Protein AF-A0A9P7EY03-F1 (afdb_monomer)

Secondary structure (DSSP, 8-state):
-HHHHHHHHTTSPP---HHHHHHHHHHHHHTS-HHHHHHHHHHHHHHHHHHHTT--HHHHHHHHHH-

pLDDT: mean 94.62, std 2.78, range [78.25, 97.25]

Nearest PDB structures (foldseek):
  8gl7-assembly1_A  TM=3.075E-01  e=7.494E+00  Escherichia coli

Structure (mmCIF, N/CA/C/O backbone):
data_AF-A0A9P7EY03-F1
#
_entry.id   AF-A0A9P7EY03-F1
#
loop_
_atom_site.group_PDB
_atom_site.id
_atom_site.type_symbol
_atom_site.label_atom_id
_atom_site.label_alt_id
_atom_site.label_comp_id
_atom_site.label_asym_id
_atom_site.label_entity_id
_atom_site.label_seq_id
_atom_site.pdbx_PDB_ins_code
_atom_site.Cartn_x
_atom_site.Cartn_y
_atom_site.Cartn_z
_atom_site.occupancy
_atom_site.B_iso_or_equiv
_atom_site.auth_seq_id
_atom_site.auth_comp_id
_atom_site.auth_asym_id
_atom_site.auth_atom_id
_atom_site.pdbx_PDB_model_num
ATOM 1 N N . CYS A 1 1 ? -0.923 -1.386 -1.434 1.00 87.50 1 CYS A N 1
ATOM 2 C CA . CYS A 1 1 ? -0.424 -2.190 -2.578 1.00 87.50 1 CYS A CA 1
ATOM 3 C C . CYS A 1 1 ? 0.613 -1.433 -3.385 1.00 87.50 1 CYS A C 1
ATOM 5 O O . CYS A 1 1 ? 1.735 -1.905 -3.478 1.00 87.50 1 CYS A O 1
ATOM 7 N N . TRP A 1 2 ? 0.289 -0.221 -3.843 1.00 90.00 2 TRP A N 1
ATOM 8 C CA . TRP A 1 2 ? 1.210 0.634 -4.597 1.00 90.00 2 TRP A CA 1
ATOM 9 C C . TRP A 1 2 ? 2.588 0.839 -3.946 1.00 90.00 2 TRP A C 1
ATOM 11 O O . TRP A 1 2 ? 3.603 0.739 -4.617 1.00 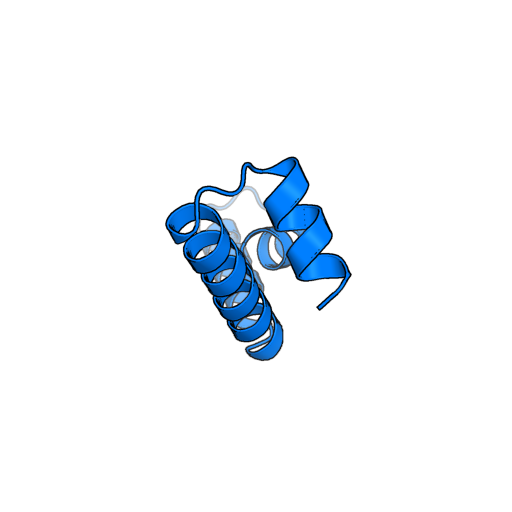90.00 2 TRP A O 1
ATOM 21 N N . GLY A 1 3 ? 2.654 1.056 -2.626 1.00 92.50 3 GLY A N 1
ATOM 22 C CA . GLY A 1 3 ? 3.939 1.198 -1.924 1.00 92.50 3 GLY A C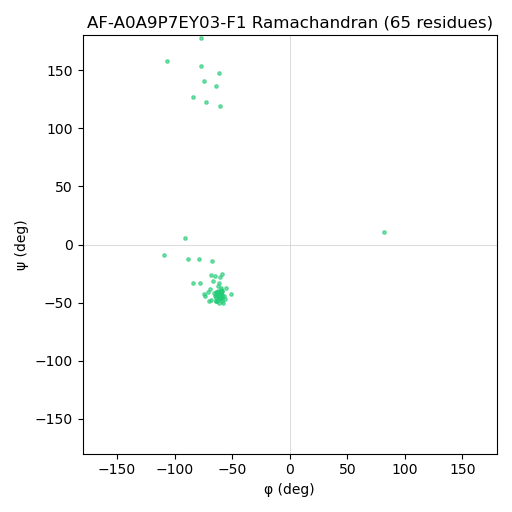A 1
ATOM 23 C C . GLY A 1 3 ? 4.845 -0.040 -2.001 1.00 92.50 3 GLY A C 1
ATOM 24 O O . GLY A 1 3 ? 6.059 0.107 -2.071 1.00 92.50 3 GLY A O 1
ATOM 25 N N . TYR A 1 4 ? 4.268 -1.246 -2.038 1.00 93.00 4 TYR A N 1
ATOM 26 C CA . TYR A 1 4 ? 5.029 -2.489 -2.202 1.00 93.00 4 TYR A CA 1
ATOM 27 C C . TYR A 1 4 ? 5.592 -2.593 -3.623 1.00 93.00 4 TYR A C 1
ATOM 29 O O . TYR A 1 4 ? 6.790 -2.789 -3.784 1.00 93.00 4 TYR A O 1
ATOM 37 N N . ALA A 1 5 ? 4.748 -2.362 -4.635 1.00 95.12 5 ALA A N 1
ATOM 38 C CA . ALA A 1 5 ? 5.170 -2.350 -6.036 1.00 95.12 5 ALA A CA 1
ATOM 39 C C . ALA A 1 5 ? 6.257 -1.295 -6.295 1.00 95.12 5 ALA A C 1
ATOM 41 O O . ALA A 1 5 ? 7.287 -1.609 -6.873 1.00 95.12 5 ALA A O 1
ATOM 42 N N . LYS A 1 6 ? 6.095 -0.069 -5.776 1.00 94.94 6 LYS A N 1
ATOM 43 C CA . LYS A 1 6 ? 7.116 0.986 -5.892 1.00 94.94 6 LYS A CA 1
ATOM 44 C C . LYS A 1 6 ? 8.449 0.602 -5.259 1.00 94.94 6 LYS A C 1
ATOM 46 O O . LYS A 1 6 ? 9.493 0.916 -5.815 1.00 94.94 6 LYS A O 1
ATOM 51 N N . ARG A 1 7 ? 8.425 -0.074 -4.104 1.00 95.44 7 ARG A N 1
ATOM 52 C CA . ARG A 1 7 ? 9.652 -0.572 -3.471 1.00 95.44 7 ARG A CA 1
ATOM 53 C C . ARG A 1 7 ? 10.369 -1.571 -4.380 1.00 95.44 7 ARG A C 1
ATOM 55 O O . ARG A 1 7 ? 11.579 -1.462 -4.508 1.00 95.44 7 ARG A O 1
ATOM 62 N N . LEU A 1 8 ? 9.641 -2.511 -4.987 1.00 95.75 8 LEU A N 1
ATOM 63 C CA . LEU A 1 8 ? 10.222 -3.485 -5.918 1.00 95.75 8 LEU A CA 1
ATOM 64 C C . LEU A 1 8 ? 10.754 -2.818 -7.185 1.00 95.75 8 LEU A C 1
ATOM 66 O O . LEU A 1 8 ? 11.860 -3.120 -7.615 1.00 95.75 8 LEU A O 1
ATOM 70 N N . TYR A 1 9 ? 10.013 -1.854 -7.723 1.00 96.06 9 TYR A N 1
ATOM 71 C CA . TYR A 1 9 ? 10.446 -1.073 -8.873 1.00 96.06 9 TYR A CA 1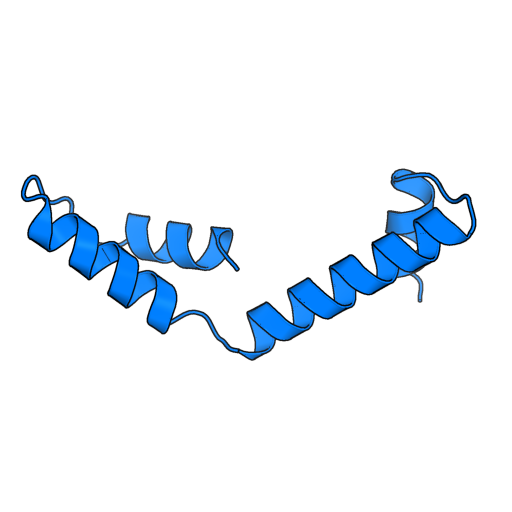
ATOM 72 C C . TYR A 1 9 ? 11.760 -0.326 -8.598 1.00 96.06 9 TYR A C 1
ATOM 74 O O . TYR A 1 9 ? 12.672 -0.377 -9.409 1.00 96.06 9 TYR A O 1
ATOM 82 N N . HIS A 1 10 ? 11.913 0.292 -7.421 1.00 95.31 10 HIS A N 1
ATOM 83 C CA . HIS A 1 10 ? 13.167 0.955 -7.028 1.00 95.31 10 HIS A CA 1
ATOM 84 C C . HIS A 1 10 ? 14.348 -0.000 -6.791 1.00 95.31 10 HIS A C 1
ATOM 86 O O . HIS A 1 10 ? 15.475 0.470 -6.669 1.00 95.31 10 HIS A O 1
ATOM 92 N N . MET A 1 11 ? 14.108 -1.309 -6.669 1.00 95.88 11 MET A N 1
ATOM 93 C CA . MET A 1 11 ? 15.170 -2.315 -6.555 1.00 95.88 11 MET A CA 1
ATOM 94 C C . MET A 1 11 ? 15.648 -2.826 -7.918 1.00 95.88 11 MET A C 1
ATOM 96 O O . MET A 1 11 ? 16.667 -3.507 -7.966 1.00 95.88 11 MET A O 1
ATOM 100 N N . LYS A 1 12 ? 14.917 -2.537 -9.002 1.00 93.44 12 LYS A N 1
ATOM 101 C CA . LYS A 1 12 ? 15.331 -2.865 -10.367 1.00 93.44 12 LYS A CA 1
ATOM 102 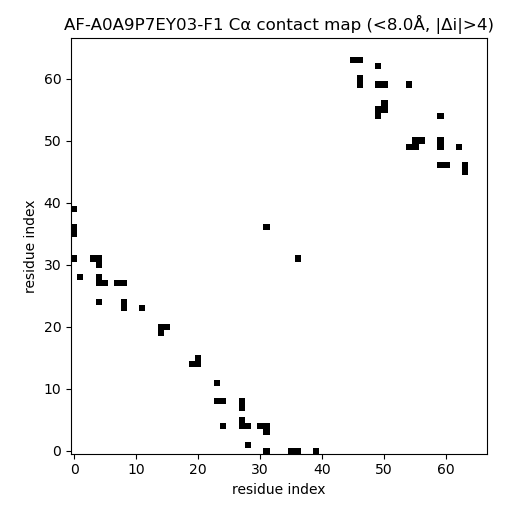C C . LYS A 1 12 ? 16.393 -1.873 -10.845 1.00 93.44 12 LYS A C 1
ATOM 104 O O . LYS A 1 12 ? 16.429 -0.723 -10.401 1.00 93.44 12 LYS A O 1
ATOM 109 N N . ASP A 1 13 ? 17.233 -2.321 -11.771 1.00 93.12 13 ASP A N 1
ATOM 110 C CA . ASP A 1 13 ? 18.243 -1.468 -12.388 1.00 93.12 13 ASP A CA 1
ATOM 111 C C . ASP A 1 13 ? 17.601 -0.302 -13.146 1.00 93.12 13 ASP A C 1
ATOM 113 O O . ASP A 1 13 ? 16.501 -0.395 -13.700 1.00 93.12 13 ASP A O 1
ATOM 117 N N . ARG A 1 14 ? 18.302 0.832 -13.162 1.00 90.88 14 ARG A N 1
ATOM 118 C CA . ARG A 1 14 ? 17.815 2.044 -13.814 1.00 90.88 14 ARG A CA 1
ATOM 119 C C . ARG A 1 14 ? 17.889 1.880 -15.332 1.00 90.88 14 ARG A C 1
ATOM 121 O O . ARG A 1 14 ? 18.977 1.704 -15.868 1.00 90.88 14 ARG A O 1
ATOM 128 N N . SER A 1 15 ? 16.752 2.021 -16.013 1.00 91.25 15 SER A N 1
ATOM 129 C CA . SER A 1 15 ? 16.696 2.136 -17.476 1.00 91.25 15 SER A CA 1
ATOM 130 C C . SER A 1 15 ? 16.380 3.571 -17.916 1.00 91.25 15 SER A C 1
ATOM 132 O O . SER A 1 15 ? 15.845 4.375 -17.148 1.00 91.25 15 SER A O 1
ATOM 134 N N . PHE A 1 16 ? 16.739 3.886 -19.158 1.00 89.88 16 PHE A N 1
ATOM 135 C CA . PHE A 1 16 ? 16.387 5.122 -19.864 1.00 89.88 16 PHE A CA 1
ATOM 136 C C . PHE A 1 16 ? 15.378 4.877 -20.996 1.00 89.88 16 PHE A C 1
ATOM 138 O O . PHE A 1 16 ? 14.868 5.833 -21.573 1.00 89.88 16 PHE A O 1
ATOM 145 N N . SER A 1 17 ? 15.095 3.609 -21.313 1.00 95.69 17 SER A N 1
ATOM 146 C CA . SER A 1 17 ? 14.102 3.207 -22.307 1.00 95.69 17 SER A CA 1
ATOM 147 C C . SER A 1 17 ? 12.719 3.168 -21.669 1.00 95.69 17 SER A C 1
ATOM 149 O O . SER A 1 17 ? 12.521 2.493 -20.661 1.00 95.69 17 SER A O 1
ATOM 151 N N . GLU A 1 18 ? 11.747 3.856 -22.264 1.00 95.06 18 GLU A N 1
ATOM 152 C CA . GLU A 1 18 ? 10.362 3.856 -21.779 1.00 95.06 18 GLU A CA 1
ATOM 1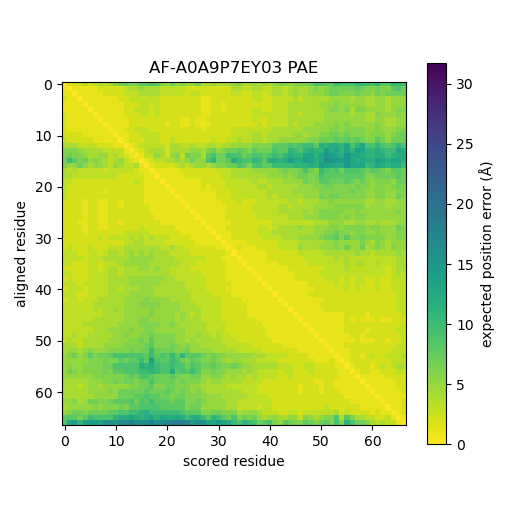53 C C . GLU A 1 18 ? 9.760 2.445 -21.740 1.00 95.06 18 GLU A C 1
ATOM 155 O O . GLU A 1 18 ? 9.126 2.084 -20.751 1.00 95.06 18 GLU A O 1
ATOM 160 N N . ALA A 1 19 ? 10.048 1.618 -22.750 1.00 95.88 19 ALA A N 1
ATOM 161 C CA . ALA A 1 19 ? 9.573 0.237 -22.814 1.00 95.88 19 ALA A CA 1
ATOM 162 C C . ALA A 1 19 ? 10.071 -0.604 -21.624 1.00 95.88 19 ALA A C 1
ATOM 164 O O . ALA A 1 19 ? 9.308 -1.363 -21.025 1.00 95.88 19 ALA A O 1
ATOM 165 N N . ASP A 1 20 ? 11.334 -0.427 -21.225 1.00 95.31 20 ASP A N 1
ATOM 166 C CA . ASP A 1 20 ? 11.887 -1.131 -20.066 1.00 95.31 20 ASP A CA 1
ATOM 167 C C . ASP A 1 20 ? 11.258 -0.627 -18.766 1.00 95.31 20 ASP A C 1
ATOM 169 O O . ASP A 1 20 ? 11.007 -1.409 -17.850 1.00 95.31 20 ASP A O 1
ATOM 173 N N . LEU A 1 21 ? 11.008 0.683 -18.659 1.00 95.38 21 LEU A N 1
ATOM 174 C CA . LEU A 1 21 ? 10.360 1.270 -17.487 1.00 95.38 21 LEU A CA 1
ATOM 175 C C . LEU A 1 21 ? 8.928 0.740 -17.339 1.00 95.38 21 LEU A C 1
ATOM 177 O O . LEU A 1 21 ? 8.542 0.360 -16.232 1.00 95.38 21 LEU A O 1
ATOM 181 N N . GLU A 1 22 ? 8.172 0.647 -18.435 1.00 96.31 22 GLU A N 1
ATOM 182 C CA . GLU A 1 22 ? 6.826 0.072 -18.446 1.00 96.31 22 GLU A CA 1
ATOM 183 C C . GLU A 1 22 ? 6.845 -1.398 -18.011 1.00 96.31 22 GLU A C 1
ATOM 185 O O . GLU A 1 22 ? 6.148 -1.771 -17.061 1.00 96.31 22 GLU A O 1
ATOM 190 N N . GLN A 1 23 ? 7.714 -2.216 -18.612 1.00 96.44 23 GLN A N 1
ATOM 191 C CA . GLN A 1 23 ? 7.851 -3.624 -18.240 1.00 96.44 23 GLN A CA 1
ATOM 192 C C . GLN A 1 23 ? 8.246 -3.780 -16.765 1.00 96.44 23 GLN A C 1
ATOM 194 O O . GLN A 1 23 ? 7.678 -4.590 -16.031 1.00 96.44 23 GLN A O 1
ATOM 199 N N . ASN A 1 24 ? 9.161 -2.940 -16.281 1.00 95.75 24 ASN A N 1
ATOM 200 C CA . ASN A 1 24 ? 9.587 -2.931 -14.889 1.00 95.75 24 ASN A CA 1
ATOM 201 C C . ASN A 1 24 ? 8.450 -2.593 -13.918 1.00 95.75 24 ASN A C 1
ATOM 203 O O . ASN A 1 24 ? 8.401 -3.154 -12.816 1.00 95.75 24 ASN A O 1
ATOM 207 N N . VAL A 1 25 ? 7.535 -1.701 -14.302 1.00 95.38 25 VAL A N 1
ATOM 208 C CA . VAL A 1 25 ? 6.332 -1.392 -13.521 1.00 95.38 25 VAL A CA 1
ATOM 209 C C . VAL A 1 25 ? 5.377 -2.584 -13.516 1.00 95.38 25 VAL A C 1
ATOM 211 O O . VAL A 1 25 ? 4.925 -2.975 -12.436 1.00 95.38 25 VAL A O 1
ATOM 214 N N . LEU A 1 26 ? 5.104 -3.184 -14.679 1.00 96.62 26 LEU A N 1
ATOM 215 C CA . LEU A 1 26 ? 4.215 -4.344 -14.805 1.00 96.62 26 LEU A CA 1
ATOM 216 C C . LEU A 1 26 ? 4.710 -5.525 -13.968 1.00 96.62 26 LEU A C 1
ATOM 218 O O . LEU A 1 26 ? 3.957 -6.060 -13.154 1.00 96.62 26 LEU A O 1
ATOM 222 N N . ASP A 1 27 ? 5.992 -5.870 -14.076 1.00 96.44 27 ASP A N 1
ATOM 223 C CA . ASP A 1 27 ? 6.617 -6.915 -13.263 1.00 96.44 27 ASP A CA 1
ATOM 224 C C . ASP A 1 27 ? 6.447 -6.631 -11.765 1.00 96.44 27 ASP A C 1
ATOM 226 O O . ASP A 1 27 ? 6.049 -7.496 -10.984 1.00 96.44 27 ASP A O 1
ATOM 230 N N . SER A 1 28 ? 6.715 -5.389 -11.354 1.00 96.38 28 SER A N 1
ATOM 231 C CA . SER A 1 28 ? 6.643 -4.986 -9.946 1.00 96.38 28 SER A CA 1
ATOM 232 C C . SER A 1 28 ? 5.214 -5.021 -9.398 1.00 96.38 28 SER A C 1
ATOM 234 O O . SER A 1 28 ? 5.011 -5.273 -8.207 1.00 96.38 28 SER A O 1
ATOM 236 N N . LEU A 1 29 ? 4.215 -4.767 -10.249 1.00 95.62 29 LEU A N 1
ATOM 237 C CA . LEU A 1 29 ? 2.797 -4.874 -9.911 1.00 95.62 29 LEU A CA 1
ATOM 238 C C . LEU A 1 29 ? 2.342 -6.334 -9.816 1.00 95.62 29 LEU A C 1
ATOM 240 O O . LEU A 1 29 ? 1.641 -6.681 -8.864 1.00 95.62 29 LEU A O 1
ATOM 244 N N . ASN A 1 30 ? 2.777 -7.184 -10.745 1.00 95.94 30 ASN A N 1
ATOM 245 C CA . ASN A 1 30 ? 2.399 -8.598 -10.803 1.00 95.94 30 ASN A CA 1
ATOM 246 C C . ASN A 1 30 ? 2.906 -9.404 -9.599 1.00 95.94 30 ASN A C 1
ATOM 248 O O . ASN A 1 30 ? 2.274 -10.375 -9.189 1.00 95.94 30 ASN A O 1
ATOM 252 N N . VAL A 1 31 ? 4.008 -8.975 -8.980 1.00 96.12 31 VAL A N 1
ATOM 253 C CA . VAL A 1 31 ? 4.572 -9.625 -7.785 1.00 96.12 31 VAL A CA 1
ATOM 254 C C . VAL A 1 31 ? 3.827 -9.246 -6.495 1.00 96.12 31 VAL A C 1
ATOM 256 O O . VAL A 1 31 ? 4.026 -9.880 -5.457 1.00 96.12 31 VAL A O 1
ATOM 259 N N . VAL A 1 32 ? 2.951 -8.230 -6.502 1.00 94.69 32 VAL A N 1
ATOM 260 C CA . VAL A 1 32 ? 2.228 -7.813 -5.288 1.00 94.69 32 VAL A CA 1
ATOM 261 C C . VAL A 1 32 ? 1.375 -8.977 -4.757 1.00 94.69 32 VAL A C 1
ATOM 263 O O . VAL A 1 32 ? 0.423 -9.385 -5.421 1.00 94.69 32 VAL A O 1
ATOM 266 N N . PRO A 1 33 ? 1.606 -9.466 -3.520 1.00 95.06 33 PRO A N 1
ATOM 267 C CA . PRO A 1 33 ? 0.827 -10.581 -2.997 1.00 95.06 33 PRO A CA 1
ATOM 268 C C . PRO A 1 33 ? -0.651 -10.216 -2.850 1.00 95.06 33 PRO A C 1
ATOM 270 O O . PRO A 1 33 ? -0.986 -9.174 -2.273 1.00 95.06 33 PRO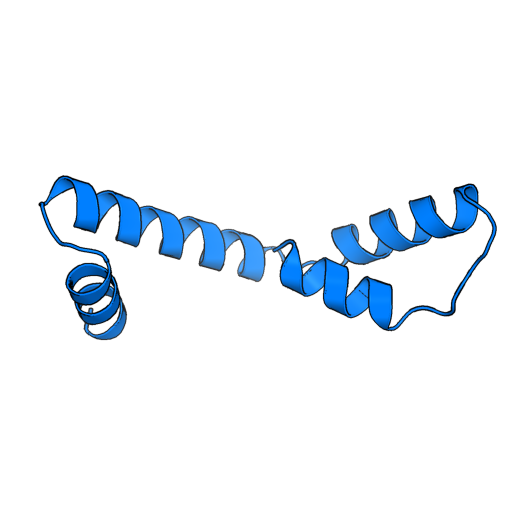 A O 1
ATOM 273 N N . GLN A 1 34 ? -1.548 -11.114 -3.259 1.00 94.06 34 GLN A N 1
ATOM 274 C CA . GLN A 1 34 ? -2.997 -10.936 -3.099 1.00 94.06 34 GLN A CA 1
ATOM 275 C C . GLN A 1 34 ? -3.387 -10.669 -1.634 1.00 94.06 34 GLN A C 1
ATOM 277 O O . GLN A 1 34 ? -4.216 -9.803 -1.349 1.00 94.06 34 GLN A O 1
ATOM 282 N N . SER A 1 35 ? -2.713 -11.322 -0.681 1.00 94.50 35 SER A N 1
ATOM 283 C CA . SER A 1 35 ? -2.910 -11.087 0.757 1.00 94.50 35 SER A CA 1
ATOM 284 C C . SER A 1 35 ? -2.597 -9.645 1.181 1.00 94.50 35 SER A C 1
ATOM 286 O O . SER A 1 35 ? -3.159 -9.139 2.151 1.00 94.50 35 SER A O 1
ATOM 288 N N . SER A 1 36 ? -1.698 -8.951 0.477 1.00 92.69 36 SER A N 1
ATOM 289 C CA . SER A 1 36 ? -1.404 -7.530 0.696 1.00 92.69 36 SER A CA 1
ATOM 290 C C . SER A 1 36 ? -2.571 -6.651 0.232 1.00 92.69 36 SER A C 1
ATOM 292 O O . SER A 1 36 ? -2.960 -5.718 0.937 1.00 92.69 36 SER A O 1
ATOM 294 N N . MET A 1 37 ? -3.184 -6.991 -0.909 1.00 93.38 37 MET A N 1
ATOM 295 C CA . MET A 1 37 ? -4.380 -6.316 -1.431 1.00 93.38 37 MET A CA 1
ATOM 296 C C . MET A 1 37 ? -5.581 -6.485 -0.512 1.00 93.38 37 MET A C 1
ATOM 298 O O . MET A 1 37 ? -6.191 -5.495 -0.109 1.00 93.38 37 MET A O 1
ATOM 302 N N . GLN A 1 38 ? -5.852 -7.719 -0.095 1.00 95.00 38 GLN A N 1
ATOM 303 C CA . GLN A 1 38 ? -6.935 -8.028 0.834 1.00 95.00 38 GLN A CA 1
ATOM 304 C C . GLN A 1 38 ? -6.752 -7.306 2.174 1.00 95.00 38 GLN A C 1
ATOM 306 O O . GLN A 1 38 ? -7.680 -6.659 2.656 1.00 95.00 38 GLN A O 1
ATOM 311 N N . ARG A 1 39 ? -5.542 -7.330 2.756 1.00 93.69 39 ARG A N 1
ATOM 312 C CA . ARG A 1 39 ? -5.248 -6.607 4.007 1.00 93.69 39 ARG A CA 1
ATOM 313 C C . ARG A 1 39 ? -5.471 -5.104 3.877 1.00 93.69 39 ARG A C 1
ATOM 315 O O . ARG A 1 39 ? -6.030 -4.496 4.789 1.00 93.69 39 ARG A O 1
ATOM 322 N N . PHE A 1 40 ? -5.056 -4.507 2.759 1.00 93.06 40 PHE A N 1
ATOM 323 C CA . PHE A 1 40 ? -5.293 -3.088 2.503 1.00 93.06 40 PHE A CA 1
ATOM 324 C C . PHE A 1 40 ? -6.791 -2.779 2.402 1.00 93.06 40 PHE A C 1
ATOM 326 O O . PHE A 1 40 ? -7.266 -1.878 3.088 1.00 93.06 40 PHE A O 1
ATOM 333 N N . PHE A 1 41 ? -7.539 -3.560 1.618 1.00 95.00 41 PHE A N 1
ATOM 334 C CA . PHE A 1 41 ? -8.984 -3.393 1.458 1.00 95.00 41 PHE A CA 1
ATOM 335 C C . PHE A 1 41 ? -9.729 -3.496 2.795 1.00 95.00 41 PHE A C 1
ATOM 337 O O . PHE A 1 41 ? -10.481 -2.592 3.157 1.00 95.00 41 PHE A O 1
ATOM 344 N N . ILE A 1 42 ? -9.455 -4.547 3.574 1.00 95.06 42 ILE A N 1
ATOM 345 C CA . ILE A 1 42 ? -10.075 -4.758 4.888 1.00 95.06 42 ILE A CA 1
ATOM 346 C C . ILE A 1 42 ? -9.748 -3.594 5.827 1.00 95.06 42 ILE A C 1
ATOM 348 O O . ILE A 1 42 ? -10.642 -3.068 6.490 1.00 95.06 42 ILE A O 1
ATOM 352 N N . ARG A 1 43 ? -8.482 -3.157 5.880 1.00 93.94 43 ARG A N 1
ATOM 353 C CA . ARG A 1 43 ? -8.074 -2.032 6.731 1.00 93.94 43 ARG A CA 1
ATOM 354 C C . ARG A 1 43 ? -8.818 -0.754 6.348 1.00 93.94 43 ARG A C 1
ATOM 356 O O . ARG A 1 43 ? -9.358 -0.099 7.234 1.00 93.94 43 ARG A O 1
ATOM 363 N N . SER A 1 44 ? -8.890 -0.428 5.060 1.00 94.56 44 SER A N 1
ATOM 364 C CA . SER A 1 44 ? -9.641 0.731 4.568 1.00 94.56 44 SER A CA 1
ATOM 365 C C . SER A 1 44 ? -11.127 0.633 4.917 1.00 94.56 44 SER A C 1
ATOM 367 O O . SER A 1 44 ? -11.699 1.602 5.408 1.00 94.56 44 SER A O 1
ATOM 369 N N . GLY A 1 45 ? -11.736 -0.548 4.774 1.00 96.06 45 GLY A N 1
ATOM 370 C CA . GLY A 1 45 ? -13.119 -0.793 5.188 1.00 96.06 45 GLY A CA 1
ATOM 371 C C . GLY A 1 45 ? -13.356 -0.532 6.679 1.00 96.06 45 GLY A C 1
ATOM 372 O O . GLY A 1 45 ? -14.357 0.084 7.047 1.00 96.06 45 GLY A O 1
ATOM 373 N N . ARG A 1 46 ? -12.409 -0.914 7.549 1.00 95.94 46 ARG A N 1
ATOM 374 C CA . ARG A 1 46 ? -12.486 -0.603 8.987 1.00 95.94 46 ARG A CA 1
ATOM 375 C C . ARG A 1 46 ? -12.432 0.903 9.258 1.00 95.94 46 ARG A C 1
ATOM 377 O O . ARG A 1 46 ? -13.200 1.380 10.089 1.00 95.94 46 ARG A O 1
ATOM 384 N N . PHE A 1 47 ? -11.582 1.648 8.547 1.00 96.50 47 PHE A N 1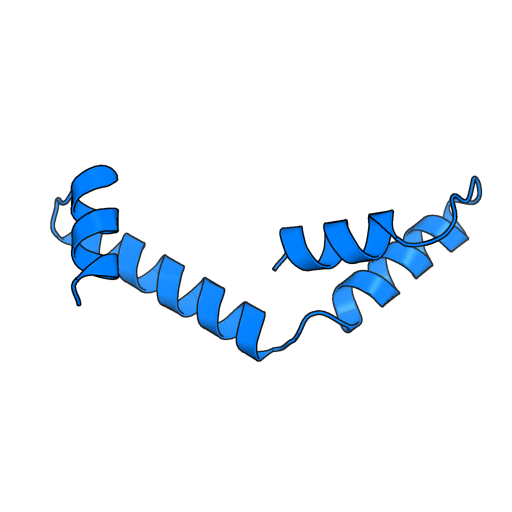
ATOM 385 C CA . PHE A 1 47 ? -11.539 3.113 8.652 1.00 96.50 47 PHE A CA 1
ATOM 386 C C . PHE A 1 47 ? -12.846 3.751 8.179 1.00 96.50 47 PHE A C 1
ATOM 388 O O . PHE A 1 47 ? -13.410 4.565 8.900 1.00 96.50 47 PHE A O 1
ATOM 395 N N . VAL A 1 48 ? -13.385 3.323 7.034 1.00 97.25 48 VAL A N 1
ATOM 396 C CA . VAL A 1 48 ? -14.688 3.796 6.536 1.00 97.25 48 VAL A CA 1
ATOM 397 C C . VAL A 1 48 ? -15.796 3.542 7.559 1.00 97.25 48 VAL A C 1
ATOM 399 O O . VAL A 1 48 ? -16.600 4.430 7.826 1.00 97.25 48 VAL A O 1
ATOM 402 N N . ASN A 1 49 ? -15.833 2.356 8.168 1.00 96.75 49 ASN A N 1
ATOM 403 C CA . ASN A 1 49 ? -16.798 2.043 9.221 1.00 96.75 49 ASN A CA 1
ATOM 404 C C . ASN A 1 49 ? -16.618 2.931 10.463 1.00 96.75 49 ASN A C 1
ATOM 406 O O . ASN A 1 49 ? -17.603 3.394 11.028 1.00 96.75 49 ASN A O 1
ATOM 410 N N . ALA A 1 50 ? -15.377 3.192 10.882 1.00 96.81 50 ALA A N 1
ATOM 411 C CA . ALA A 1 50 ? -15.097 4.074 12.011 1.00 96.81 50 ALA A CA 1
ATOM 412 C C . ALA A 1 50 ? -15.560 5.515 11.734 1.00 96.81 50 ALA A C 1
ATOM 414 O O . ALA A 1 50 ? -16.246 6.109 12.564 1.00 96.81 50 ALA A O 1
ATOM 415 N N . TYR A 1 51 ? -15.279 6.034 10.537 1.00 97.19 51 TYR A N 1
ATOM 416 C CA . TYR A 1 51 ? -15.731 7.361 10.114 1.00 97.19 51 TYR A CA 1
ATOM 417 C C . TYR A 1 51 ? -17.255 7.459 10.033 1.00 97.19 51 TYR A C 1
ATOM 419 O O . TYR A 1 51 ? -17.827 8.434 10.509 1.00 97.19 51 TYR A O 1
ATOM 427 N N . LYS A 1 52 ? -17.941 6.423 9.530 1.00 97.12 52 LYS A N 1
ATOM 428 C CA . LYS A 1 52 ? -19.415 6.355 9.547 1.00 97.12 52 LY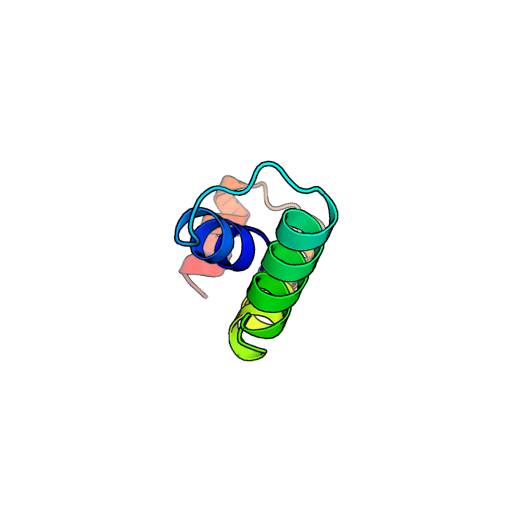S A CA 1
ATOM 429 C C . LYS A 1 52 ? -20.006 6.429 10.959 1.00 97.12 52 LYS A C 1
ATOM 431 O O . LYS A 1 52 ? -21.146 6.846 11.112 1.00 97.12 52 LYS A O 1
ATOM 436 N N . LYS A 1 53 ? -19.242 6.032 11.978 1.00 95.94 53 LYS A N 1
ATOM 437 C CA . LYS A 1 53 ? -19.624 6.107 13.396 1.00 95.94 53 LYS A CA 1
ATOM 438 C C . LYS A 1 53 ? -19.208 7.423 14.068 1.00 95.94 53 LYS A C 1
ATOM 440 O O . LYS A 1 53 ? -19.366 7.546 15.277 1.00 95.94 53 LYS A O 1
ATOM 445 N N . GLY A 1 54 ? -18.674 8.384 13.312 1.00 96.50 54 GLY A N 1
ATOM 446 C CA . GLY A 1 54 ? -18.285 9.706 13.812 1.00 96.50 54 GLY A CA 1
ATOM 447 C C . GLY A 1 54 ? -16.914 9.765 14.487 1.00 96.50 54 GLY A C 1
ATOM 448 O O . GLY A 1 54 ? -16.594 10.776 15.102 1.00 96.50 54 GLY A O 1
ATOM 449 N N . LEU A 1 55 ? -16.100 8.708 14.388 1.00 96.88 55 LEU A N 1
ATOM 450 C CA . LEU A 1 55 ? -14.738 8.713 14.929 1.00 96.88 55 LEU A CA 1
ATOM 451 C C . LEU A 1 55 ? -13.825 9.565 14.043 1.00 96.88 55 LEU A C 1
ATOM 453 O O . LEU A 1 55 ? -13.892 9.474 12.819 1.00 96.88 55 LEU A O 1
ATOM 457 N N . ASP A 1 56 ? -12.923 10.334 14.647 1.00 95.50 56 ASP A N 1
ATOM 458 C CA . ASP A 1 56 ? -11.868 11.028 13.908 1.00 95.50 56 ASP A CA 1
ATOM 459 C C . ASP A 1 56 ? -10.721 10.078 13.498 1.00 95.50 56 ASP A C 1
ATOM 461 O O . ASP A 1 56 ? -10.698 8.888 13.823 1.00 95.50 56 ASP A O 1
ATOM 465 N N . GLY A 1 57 ? -9.725 10.592 12.768 1.00 94.25 57 GLY A N 1
ATOM 466 C CA . GLY A 1 57 ? -8.590 9.789 12.301 1.00 94.25 57 GLY A CA 1
ATOM 467 C C . GLY A 1 57 ? -7.761 9.140 13.418 1.00 94.25 57 GLY A C 1
ATOM 468 O O . GLY A 1 57 ? -7.321 7.997 13.261 1.00 94.25 57 GLY A O 1
ATOM 469 N N . LYS A 1 58 ? -7.563 9.826 14.550 1.00 96.69 58 LYS A N 1
ATOM 470 C CA . LYS A 1 58 ? -6.788 9.305 15.687 1.00 96.69 58 LYS A CA 1
ATOM 471 C C . LYS A 1 58 ? -7.586 8.238 16.431 1.00 96.69 58 LYS A C 1
ATOM 473 O O . LYS A 1 58 ? -7.049 7.172 16.733 1.00 96.69 58 LYS A O 1
ATOM 478 N N . GLN A 1 59 ? -8.869 8.493 16.665 1.00 96.50 59 GLN A N 1
ATOM 479 C CA . GLN A 1 59 ? -9.790 7.568 17.318 1.00 96.50 59 GLN A CA 1
ATOM 480 C C . GLN A 1 59 ? -10.008 6.304 16.476 1.00 96.50 59 GLN A C 1
ATOM 482 O O . GLN A 1 59 ? -9.924 5.194 17.000 1.00 96.50 59 GLN A O 1
ATOM 487 N N . ALA A 1 60 ? -10.203 6.445 15.161 1.00 96.88 60 ALA A N 1
ATOM 488 C CA . ALA A 1 60 ? -10.325 5.321 14.236 1.00 96.88 60 ALA A CA 1
ATOM 489 C C . ALA A 1 60 ? -9.050 4.466 14.217 1.00 96.88 60 ALA A C 1
ATOM 491 O O . ALA A 1 60 ? -9.122 3.240 14.312 1.00 96.88 60 ALA A O 1
ATOM 492 N N . ALA A 1 61 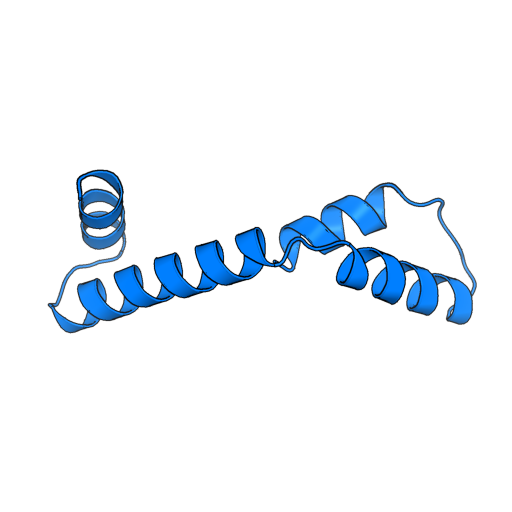? -7.871 5.095 14.152 1.00 96.56 61 ALA A N 1
ATOM 493 C CA . ALA A 1 61 ? -6.601 4.375 14.194 1.00 96.56 61 ALA A CA 1
ATOM 494 C C . ALA A 1 61 ? -6.407 3.615 15.517 1.00 96.56 61 ALA A C 1
ATOM 496 O O . ALA A 1 61 ? -5.939 2.474 15.498 1.00 96.56 61 ALA A O 1
ATOM 497 N N . TRP A 1 62 ? -6.791 4.218 16.649 1.00 95.75 62 TRP A N 1
ATOM 498 C CA . TRP A 1 62 ? -6.765 3.563 17.956 1.00 95.75 62 TRP A CA 1
ATOM 499 C C . TRP A 1 62 ? -7.726 2.368 18.011 1.00 95.75 62 TRP A C 1
ATOM 501 O O . TRP A 1 62 ? -7.305 1.268 18.368 1.00 95.75 62 TRP A O 1
ATOM 511 N N . ALA A 1 63 ? -8.976 2.546 17.573 1.00 94.44 63 ALA A N 1
ATOM 512 C CA . ALA A 1 63 ? -9.989 1.494 17.571 1.00 94.44 63 ALA A CA 1
ATOM 513 C C . ALA A 1 63 ? -9.565 0.293 16.710 1.00 94.44 63 ALA A C 1
ATOM 515 O O . ALA A 1 63 ? -9.626 -0.840 17.168 1.00 94.44 63 ALA A O 1
ATOM 516 N N . ILE A 1 64 ? -9.043 0.536 15.504 1.00 93.94 64 ILE A N 1
ATOM 517 C CA . ILE A 1 64 ? -8.579 -0.513 14.575 1.00 93.94 64 ILE A CA 1
ATOM 518 C C . ILE A 1 64 ? -7.326 -1.237 15.082 1.00 93.94 64 ILE A C 1
ATOM 520 O O . ILE A 1 64 ? -7.053 -2.365 14.680 1.00 93.94 64 ILE A O 1
ATOM 524 N N . LYS A 1 65 ? -6.509 -0.575 15.908 1.00 92.25 65 LYS A N 1
ATOM 525 C CA . LYS A 1 65 ? -5.344 -1.202 16.542 1.00 92.25 65 LYS A CA 1
ATOM 526 C C . LYS A 1 65 ? -5.760 -2.071 17.731 1.00 92.25 65 LYS A C 1
ATOM 528 O O . LYS A 1 65 ? -5.086 -3.056 18.017 1.00 92.25 65 LYS A O 1
ATOM 533 N N . ARG A 1 66 ? -6.815 -1.674 18.447 1.00 92.38 66 ARG A N 1
ATOM 534 C CA . ARG A 1 66 ? -7.275 -2.338 19.671 1.00 92.38 66 ARG A CA 1
ATOM 535 C C . ARG A 1 66 ? -8.185 -3.539 19.401 1.00 92.38 66 ARG A C 1
ATOM 537 O O . ARG A 1 66 ? -8.122 -4.485 20.186 1.00 92.38 66 ARG A O 1
ATOM 544 N N . TYR A 1 67 ? -8.986 -3.475 18.335 1.00 78.25 67 TYR A N 1
ATOM 545 C CA . TYR A 1 67 ? -10.006 -4.451 17.932 1.00 78.25 67 TYR A CA 1
ATOM 546 C C . TYR A 1 67 ? -9.793 -4.906 16.475 1.00 78.25 67 TYR A C 1
ATOM 548 O O . TYR A 1 67 ? -9.933 -6.116 16.197 1.00 78.25 67 TYR A O 1
#

Radius of gyration: 16.96 Å; Cα contacts (8 Å, |Δi|>4): 33; chains: 1; bounding box: 38×22×42 Å

Sequence (67 aa):
CWGYAKRLYHMKDRSFSEADLEQNVLDSLNVVPQSSMQRFFIRSGRFVNAYKKGLDGKQAAWAIKRY

Solvent-accessible surface area (backbone atoms only — not comparable to full-atom values): 3869 Å² total; per-residue (Å²): 93,68,70,59,20,52,53,49,40,71,71,48,81,90,72,90,49,66,70,58,50,50,52,43,47,51,54,23,52,72,68,54,54,66,70,51,47,52,52,49,52,54,52,51,50,51,45,53,54,30,45,76,71,70,39,53,75,69,55,30,53,49,48,65,71,76,105

Organism: NCBI:txid1912936

Mean predicted aligned error: 3.84 Å

Foldseek 3Di:
DVVQLVVQLVVDDDDPDPVVSVVSSVVSVVPPDVVNVVVVVVLVVQLVVCVVVVDDPVRSVVVSVVD